Protein AF-A0A336NF78-F1 (afdb_monomer_lite)

Secondary structure (DSSP, 8-state):
------PPPP-SS----HHHHHHHHHHHHHHHHHHTT----GGG-TT-HHHHHHHHHHHHHHHHHHHHHHHHHHTSTTT--HHHHHHHHHHTT-PPPTT--HHHHHHHHHHT-

Foldseek 3Di:
DPDDDDDDQDQPDDQDDLVRQLVVVVVVVVVVCVVVVHDDDPVPPPPPPVSVVSSVVSVVVNVVSVVVSVVVNLCDLVRNADPSVQVVCVVLVHHDDVPDHSVRSSVVSVVSD

Organism: Bartonella grahamii (NCBI:txid33045)

InterPro domains:
  IPR060184 Baseplate J-like, N-terminal domain [PF26776] (48-98)

pLDDT: mean 88.96, std 12.1, range [39.12, 98.5]

Sequence (113 aa):
MTEFEPLSLPQIIEELSVEAILEQKITRLTELFAAHHIPYNVEKTAYDPVVIQLQAAAYEELLLRQRINEVARDNLLTFARGTSLDHLGDFHGGTRLLDEDDERLRRRIRLNR

Radius of gyration: 22.41 Å; chains: 1; bounding box: 44×23×65 Å

Structure (mmCIF, N/CA/C/O backbone):
data_AF-A0A336NF78-F1
#
_entry.id   AF-A0A336NF78-F1
#
loop_
_atom_site.group_PDB
_atom_site.id
_atom_site.type_symbol
_atom_site.label_atom_id
_atom_site.label_alt_id
_atom_site.label_comp_id
_atom_site.label_asym_id
_atom_site.label_entity_id
_atom_site.label_seq_id
_atom_site.pdbx_PDB_ins_code
_atom_site.Cartn_x
_atom_site.Cartn_y
_atom_site.Cartn_z
_atom_site.occupancy
_atom_site.B_iso_or_equiv
_atom_site.auth_seq_id
_atom_site.auth_comp_id
_atom_site.auth_asym_id
_atom_site.auth_atom_id
_atom_site.pdbx_PDB_model_num
ATOM 1 N N . MET A 1 1 ? 0.559 -0.847 37.805 1.00 39.12 1 MET A N 1
ATOM 2 C CA . MET A 1 1 ? 0.124 -0.378 36.474 1.00 39.12 1 MET A CA 1
ATOM 3 C C . MET A 1 1 ? 1.195 -0.808 35.499 1.00 39.12 1 MET A C 1
ATOM 5 O O . MET A 1 1 ? 2.233 -0.171 35.457 1.00 39.12 1 MET A O 1
ATOM 9 N N . THR A 1 2 ? 1.021 -1.952 34.844 1.00 44.56 2 THR A N 1
ATOM 10 C CA . THR A 1 2 ? 1.980 -2.437 33.848 1.00 44.56 2 THR A CA 1
ATOM 11 C C . THR A 1 2 ? 1.834 -1.557 32.615 1.00 44.56 2 THR A C 1
ATOM 13 O O . THR A 1 2 ? 0.819 -1.610 31.923 1.00 44.56 2 THR A O 1
ATOM 16 N N . GLU A 1 3 ? 2.796 -0.665 32.426 1.00 46.47 3 GLU A N 1
ATOM 17 C CA . GLU A 1 3 ? 2.920 0.172 31.242 1.00 46.47 3 GLU A CA 1
ATOM 18 C C . GLU A 1 3 ? 3.278 -0.766 30.081 1.00 46.47 3 GLU A C 1
ATOM 20 O O . GLU A 1 3 ? 4.328 -1.405 30.086 1.00 46.47 3 GLU A O 1
ATOM 25 N N . PHE A 1 4 ? 2.334 -0.981 29.164 1.00 55.44 4 PHE A N 1
ATOM 26 C CA . PHE A 1 4 ? 2.562 -1.821 27.993 1.00 55.44 4 PHE A CA 1
ATOM 27 C C . PHE A 1 4 ? 3.433 -1.037 27.019 1.00 55.44 4 PHE A C 1
ATOM 29 O O . PHE A 1 4 ? 3.001 -0.013 26.491 1.00 55.44 4 PHE A O 1
ATOM 36 N N . GLU A 1 5 ? 4.645 -1.529 26.786 1.00 56.91 5 GLU A N 1
ATOM 37 C CA . GLU A 1 5 ? 5.514 -1.035 25.726 1.00 56.91 5 GLU A CA 1
ATOM 38 C C . GLU A 1 5 ? 4.753 -1.140 24.389 1.00 56.91 5 GLU A C 1
ATOM 40 O O . GLU A 1 5 ? 4.169 -2.196 24.100 1.00 56.91 5 GLU A O 1
ATOM 45 N N . PRO A 1 6 ? 4.654 -0.058 23.595 1.00 57.09 6 PRO A N 1
ATOM 46 C CA . PRO A 1 6 ? 3.926 -0.109 22.341 1.00 57.09 6 PRO A CA 1
ATOM 47 C C . PRO A 1 6 ? 4.643 -1.082 21.405 1.00 57.09 6 PRO A C 1
ATOM 49 O O . PRO A 1 6 ? 5.753 -0.818 20.948 1.00 57.09 6 PRO A O 1
ATOM 52 N N . LEU A 1 7 ? 4.000 -2.220 21.129 1.00 67.62 7 LEU A N 1
ATOM 53 C CA . LEU A 1 7 ? 4.426 -3.122 20.063 1.00 67.62 7 LEU A CA 1
ATOM 54 C C . LEU A 1 7 ? 4.571 -2.312 18.770 1.00 67.62 7 LEU A C 1
ATOM 56 O O . LEU A 1 7 ? 3.754 -1.423 18.501 1.00 67.62 7 LEU A O 1
ATOM 60 N N . SER A 1 8 ? 5.595 -2.627 17.973 1.00 71.88 8 SER A N 1
ATOM 61 C CA . SER A 1 8 ? 5.736 -2.041 16.643 1.00 71.88 8 SER A CA 1
ATOM 62 C C . SER A 1 8 ? 4.440 -2.245 15.860 1.00 71.88 8 SER A C 1
ATOM 64 O O . SER A 1 8 ? 3.759 -3.268 15.996 1.00 71.88 8 SER A O 1
ATOM 66 N N . LEU A 1 9 ? 4.058 -1.231 15.080 1.00 75.56 9 LEU A N 1
ATOM 67 C CA . LEU A 1 9 ? 2.846 -1.315 14.275 1.00 75.56 9 LEU A CA 1
ATOM 68 C C . LEU A 1 9 ? 2.927 -2.560 13.382 1.00 75.56 9 LEU A C 1
ATOM 70 O O . LEU A 1 9 ? 3.989 -2.818 12.809 1.00 75.56 9 LEU A O 1
ATOM 74 N N . PRO A 1 10 ? 1.836 -3.333 13.252 1.00 77.94 10 PRO A N 1
ATOM 75 C CA . PRO A 1 10 ? 1.822 -4.457 12.335 1.00 77.94 10 PRO A CA 1
ATOM 76 C C . PRO A 1 10 ? 2.145 -3.961 10.927 1.00 77.94 10 PRO A C 1
ATOM 78 O O . PRO A 1 10 ? 1.533 -3.017 10.419 1.00 77.94 10 PRO A O 1
ATOM 81 N N . GLN A 1 11 ? 3.103 -4.632 10.309 1.00 86.00 11 GLN A N 1
ATOM 82 C CA . GLN A 1 11 ? 3.490 -4.427 8.929 1.00 86.00 11 GLN A CA 1
ATOM 83 C C . GLN A 1 11 ? 3.172 -5.721 8.185 1.00 86.00 11 GLN A C 1
ATOM 85 O O . GLN A 1 11 ? 3.854 -6.728 8.358 1.00 86.00 11 GLN A O 1
ATOM 90 N N . ILE A 1 12 ? 2.081 -5.715 7.420 1.00 91.12 12 ILE A N 1
ATOM 91 C CA . ILE A 1 12 ? 1.654 -6.880 6.631 1.00 91.12 12 ILE A CA 1
ATOM 92 C C . ILE A 1 12 ? 2.426 -6.941 5.320 1.00 91.12 12 ILE A C 1
ATOM 94 O O . ILE A 1 12 ? 2.769 -8.025 4.854 1.00 91.12 12 ILE A O 1
ATOM 98 N N . ILE A 1 13 ? 2.708 -5.776 4.741 1.00 94.12 13 ILE A N 1
ATOM 99 C CA . ILE A 1 13 ? 3.522 -5.638 3.542 1.00 94.12 13 ILE A CA 1
ATOM 100 C C . ILE A 1 13 ? 4.716 -4.733 3.827 1.00 94.12 13 ILE A C 1
ATOM 102 O O . ILE A 1 13 ? 4.613 -3.752 4.568 1.00 94.12 13 ILE A O 1
ATOM 106 N N . GLU A 1 14 ? 5.860 -5.073 3.239 1.00 93.81 14 GLU A N 1
ATOM 107 C CA . GLU A 1 14 ? 7.071 -4.263 3.341 1.00 93.81 14 GLU A CA 1
ATOM 108 C C . GLU A 1 14 ? 6.806 -2.802 2.909 1.00 93.81 14 GLU A C 1
ATOM 110 O O . GLU A 1 14 ? 6.066 -2.533 1.954 1.00 93.81 14 GLU A O 1
ATOM 115 N N . GLU A 1 15 ? 7.412 -1.857 3.627 1.00 93.44 15 GLU A N 1
ATOM 116 C CA . GLU A 1 15 ? 7.375 -0.433 3.307 1.00 93.44 15 GLU A CA 1
ATOM 117 C C . GLU A 1 15 ? 8.614 -0.126 2.474 1.00 93.44 15 GLU A C 1
ATOM 119 O O . GLU A 1 15 ? 9.743 -0.245 2.948 1.00 93.44 15 GLU A O 1
ATOM 124 N N . LEU A 1 16 ? 8.396 0.223 1.212 1.00 96.19 16 LEU A N 1
ATOM 125 C CA . LEU A 1 16 ? 9.451 0.572 0.270 1.00 96.19 16 LEU A CA 1
ATOM 126 C C . LEU A 1 16 ? 9.354 2.055 -0.068 1.00 96.19 16 LEU A C 1
ATOM 128 O O . LEU A 1 16 ? 8.265 2.629 -0.050 1.00 96.19 16 LEU A O 1
ATOM 132 N N . SER A 1 17 ? 10.485 2.665 -0.418 1.00 96.94 17 SER A N 1
ATOM 133 C CA . SER A 1 17 ? 10.469 3.988 -1.037 1.00 96.94 17 SER A CA 1
ATOM 134 C C . SER A 1 17 ? 9.985 3.890 -2.487 1.00 96.94 17 SER A C 1
ATOM 136 O O . SER A 1 17 ? 10.052 2.827 -3.113 1.00 96.94 17 SER A O 1
ATOM 138 N N . VAL A 1 18 ? 9.507 5.005 -3.042 1.00 96.31 18 VAL A N 1
ATOM 139 C CA . VAL A 1 18 ? 9.072 5.047 -4.446 1.00 96.31 18 VAL A CA 1
ATOM 140 C C . VAL A 1 18 ? 10.226 4.717 -5.400 1.00 96.31 18 VAL A C 1
ATOM 142 O O . VAL A 1 18 ? 10.014 4.058 -6.414 1.00 96.31 18 VAL A O 1
ATOM 145 N N . GLU A 1 19 ? 11.454 5.096 -5.046 1.00 95.69 19 GLU A N 1
ATOM 146 C CA . GLU A 1 19 ? 12.669 4.805 -5.809 1.00 95.69 19 GLU A CA 1
ATOM 147 C C . GLU A 1 19 ? 12.969 3.305 -5.829 1.00 95.69 19 GLU A C 1
ATOM 149 O O . GLU A 1 19 ? 13.232 2.756 -6.896 1.00 95.69 19 GLU A O 1
ATOM 154 N N . ALA A 1 20 ? 12.855 2.627 -4.680 1.00 97.38 20 ALA A N 1
ATOM 155 C CA . ALA A 1 20 ? 13.052 1.181 -4.595 1.00 97.38 20 ALA A CA 1
ATOM 156 C C . ALA A 1 20 ? 12.008 0.416 -5.428 1.00 97.38 20 ALA A C 1
ATOM 158 O O . ALA A 1 20 ? 12.343 -0.527 -6.144 1.00 97.38 20 ALA A O 1
ATOM 1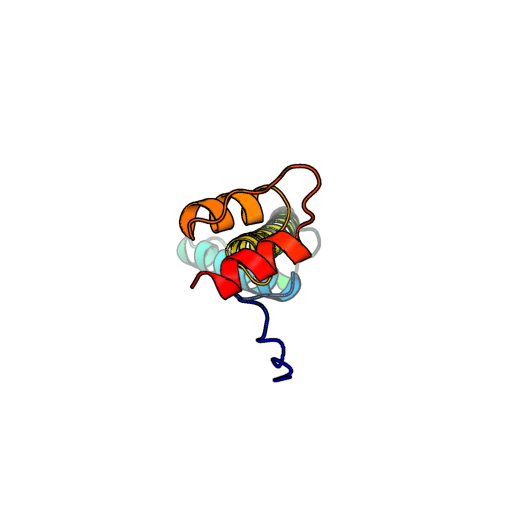59 N N . ILE A 1 21 ? 10.742 0.847 -5.388 1.00 98.06 21 ILE A N 1
ATOM 160 C CA . ILE A 1 21 ? 9.676 0.259 -6.213 1.00 98.06 21 ILE A CA 1
ATOM 161 C C . ILE A 1 21 ? 9.956 0.500 -7.706 1.00 98.06 21 ILE A C 1
ATOM 163 O O . ILE A 1 21 ? 9.804 -0.407 -8.527 1.00 98.06 21 ILE A O 1
ATOM 167 N N . LEU A 1 22 ? 10.373 1.713 -8.078 1.00 96.00 22 LEU A N 1
ATOM 168 C CA . LEU A 1 22 ? 10.696 2.055 -9.461 1.00 96.00 22 LEU A CA 1
ATOM 169 C C . LEU A 1 22 ? 11.855 1.204 -9.997 1.00 96.00 22 LEU A C 1
ATOM 171 O O . LEU A 1 22 ? 11.758 0.682 -11.106 1.00 96.00 22 LEU A O 1
ATOM 175 N N . GLU A 1 23 ? 12.915 1.019 -9.211 1.00 95.12 23 GLU A N 1
ATOM 176 C CA . GLU A 1 23 ? 14.061 0.176 -9.567 1.00 95.12 23 GLU A CA 1
ATOM 177 C C . GLU A 1 23 ? 13.639 -1.277 -9.829 1.00 95.12 23 GLU A C 1
ATOM 179 O O . GLU A 1 23 ? 14.015 -1.869 -10.848 1.00 95.12 23 GLU A O 1
ATOM 184 N N . GLN A 1 24 ? 12.778 -1.836 -8.972 1.00 96.81 24 GLN A N 1
ATOM 185 C CA . GLN A 1 24 ? 12.217 -3.175 -9.169 1.00 96.81 24 GLN A CA 1
ATOM 186 C C . GLN A 1 24 ? 11.409 -3.265 -10.473 1.00 96.81 24 GLN A C 1
ATOM 188 O O . GLN A 1 24 ? 11.566 -4.216 -11.244 1.00 96.81 24 GLN A O 1
ATOM 193 N N . LYS A 1 25 ? 10.571 -2.261 -10.766 1.00 96.12 25 LYS A N 1
ATOM 194 C CA . LYS A 1 25 ? 9.770 -2.221 -12.001 1.00 96.12 25 LYS A CA 1
ATOM 195 C C . LYS A 1 25 ? 10.638 -2.082 -13.253 1.00 96.12 25 LYS A C 1
ATOM 197 O O . LYS A 1 25 ? 10.373 -2.760 -14.242 1.00 96.12 25 LYS A O 1
ATOM 202 N N . ILE A 1 26 ? 11.674 -1.245 -13.214 1.00 94.25 26 ILE A N 1
ATOM 203 C CA . ILE A 1 26 ? 12.641 -1.071 -14.308 1.00 94.25 26 ILE A CA 1
ATOM 204 C C . ILE A 1 26 ? 13.409 -2.368 -14.571 1.00 94.25 26 ILE A C 1
ATOM 206 O O . ILE A 1 26 ? 13.561 -2.772 -15.727 1.00 94.25 26 ILE A O 1
ATOM 210 N N . THR A 1 27 ? 13.850 -3.044 -13.510 1.00 94.81 27 THR A N 1
ATOM 211 C CA . THR A 1 27 ? 14.510 -4.351 -13.614 1.00 94.81 27 THR A CA 1
ATOM 212 C C . THR A 1 27 ? 13.584 -5.341 -14.312 1.00 94.81 27 THR A C 1
ATOM 214 O O . THR A 1 27 ? 13.949 -5.932 -15.329 1.00 94.81 27 THR A O 1
ATOM 217 N N . ARG A 1 28 ? 12.328 -5.428 -13.854 1.00 96.00 28 ARG A N 1
ATOM 218 C CA . ARG A 1 28 ? 11.327 -6.319 -14.445 1.00 96.00 28 ARG A CA 1
ATOM 219 C C . ARG A 1 28 ? 11.022 -5.993 -15.908 1.00 96.00 28 ARG A C 1
ATOM 221 O O . ARG A 1 28 ? 10.881 -6.902 -16.725 1.00 96.00 28 ARG A O 1
ATOM 228 N N . LEU A 1 29 ? 10.911 -4.710 -16.249 1.00 94.44 29 LEU A N 1
ATOM 229 C CA . LEU A 1 29 ? 10.720 -4.247 -17.623 1.00 94.44 29 LEU A CA 1
ATOM 230 C C . LEU A 1 29 ? 11.885 -4.697 -18.512 1.00 94.44 29 LEU A C 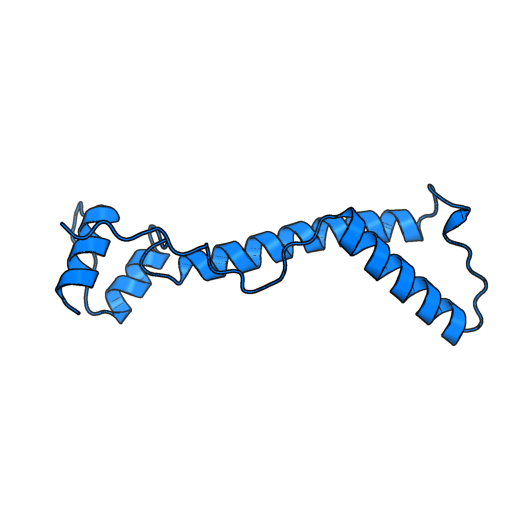1
ATOM 232 O O . LEU A 1 29 ? 11.661 -5.263 -19.578 1.00 94.44 29 LEU A O 1
ATOM 236 N N . THR A 1 30 ? 13.118 -4.489 -18.052 1.00 93.06 30 THR A N 1
ATOM 237 C CA . THR A 1 30 ? 14.336 -4.840 -18.793 1.00 93.06 30 THR A CA 1
ATOM 238 C C . THR A 1 30 ? 14.409 -6.343 -19.067 1.00 93.06 30 THR A C 1
ATOM 240 O O . THR A 1 30 ? 14.692 -6.748 -20.195 1.00 93.06 30 THR A O 1
ATOM 243 N N . GLU A 1 31 ? 14.070 -7.179 -18.081 1.00 94.94 31 GLU A N 1
ATOM 244 C CA . GLU A 1 31 ? 13.964 -8.634 -18.255 1.00 94.94 31 GLU A CA 1
ATOM 245 C C . GLU A 1 31 ? 12.919 -9.027 -19.308 1.00 94.94 31 GLU A C 1
ATOM 247 O O . GLU A 1 31 ? 13.185 -9.873 -20.163 1.00 94.94 31 GLU A O 1
ATOM 252 N N . LEU A 1 32 ? 11.729 -8.417 -19.263 1.00 96.38 32 LEU A N 1
ATOM 253 C CA . LEU A 1 3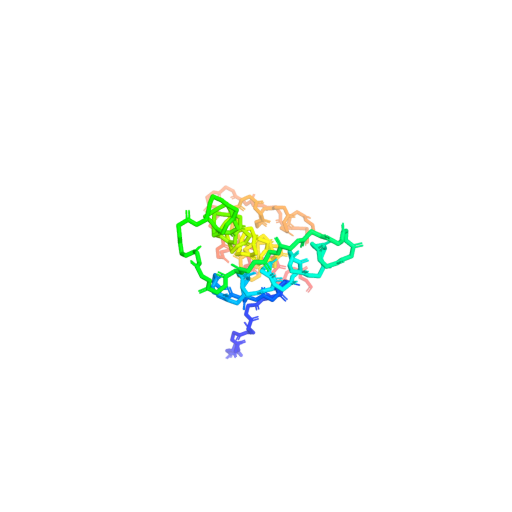2 ? 10.650 -8.699 -20.213 1.00 96.38 32 LEU A CA 1
ATOM 254 C C . LEU A 1 32 ? 11.044 -8.305 -21.639 1.00 96.38 32 LEU A C 1
ATOM 256 O O . LEU A 1 32 ? 10.832 -9.071 -22.577 1.00 96.38 32 LEU A O 1
ATOM 260 N N . PHE A 1 33 ? 11.657 -7.137 -21.811 1.00 94.62 33 PHE A N 1
ATOM 261 C CA . PHE A 1 33 ? 12.126 -6.677 -23.114 1.00 94.62 33 PHE A CA 1
ATOM 262 C C . PHE A 1 33 ? 13.213 -7.593 -23.678 1.00 94.62 33 PHE A C 1
ATOM 264 O O . PHE A 1 33 ? 13.129 -7.993 -24.842 1.00 94.62 33 PHE A O 1
ATOM 271 N N . ALA A 1 34 ? 14.175 -8.001 -22.844 1.00 94.50 34 ALA A N 1
ATOM 272 C CA . ALA A 1 34 ? 15.200 -8.966 -23.226 1.00 94.50 34 ALA A CA 1
ATOM 273 C C . ALA A 1 34 ? 14.587 -10.310 -23.655 1.00 94.50 34 ALA A C 1
ATOM 275 O O . ALA A 1 34 ? 14.949 -10.839 -24.706 1.00 94.50 34 ALA A O 1
ATOM 276 N N . ALA A 1 35 ? 13.604 -10.827 -22.908 1.00 97.56 35 ALA A N 1
ATOM 277 C CA . ALA A 1 35 ? 12.905 -12.071 -23.240 1.00 97.56 35 ALA A CA 1
ATOM 278 C C . ALA A 1 35 ? 12.171 -12.011 -24.594 1.00 97.56 35 ALA A C 1
ATOM 280 O O . ALA A 1 35 ? 12.043 -13.024 -25.284 1.00 97.56 35 ALA A O 1
ATOM 281 N N . HIS A 1 36 ? 11.728 -10.822 -25.005 1.00 97.12 36 HIS A N 1
ATOM 282 C CA . HIS A 1 36 ? 11.077 -10.584 -26.293 1.00 97.12 36 HIS A CA 1
ATOM 283 C C . HIS A 1 36 ? 12.026 -10.088 -27.394 1.00 97.12 36 HIS A C 1
ATOM 285 O O . HIS A 1 36 ? 11.562 -9.765 -28.485 1.00 97.12 36 HIS A O 1
ATOM 291 N N . HIS A 1 37 ? 13.341 -10.068 -27.149 1.00 95.94 37 HIS A N 1
ATOM 292 C CA . HIS A 1 37 ? 14.355 -9.562 -28.084 1.00 95.94 37 HIS A CA 1
ATOM 293 C C . HIS A 1 37 ? 14.099 -8.106 -28.524 1.00 95.94 37 HIS A C 1
ATOM 295 O O . HIS A 1 37 ? 14.456 -7.709 -29.635 1.00 95.94 37 HIS A O 1
ATOM 301 N N . ILE A 1 38 ? 13.474 -7.303 -27.657 1.00 93.00 38 ILE A N 1
ATOM 302 C CA . ILE A 1 38 ? 13.201 -5.887 -27.907 1.00 93.00 38 ILE A CA 1
ATOM 303 C C . ILE A 1 38 ? 14.371 -5.076 -27.337 1.00 93.00 38 ILE A C 1
ATOM 305 O O . ILE A 1 38 ? 14.588 -5.101 -26.123 1.00 93.00 38 ILE A O 1
ATOM 309 N N . PRO A 1 39 ? 15.138 -4.345 -28.166 1.00 88.69 39 PRO A N 1
ATOM 310 C CA . PRO A 1 39 ? 16.221 -3.512 -27.665 1.00 88.69 39 PRO A CA 1
ATOM 311 C C . PRO A 1 39 ? 15.643 -2.327 -26.885 1.00 88.69 39 PRO A C 1
ATOM 313 O O . PRO A 1 39 ? 14.905 -1.511 -27.435 1.00 88.69 39 PRO A O 1
ATOM 316 N N . TYR A 1 40 ? 15.997 -2.218 -25.606 1.00 87.44 40 TYR A N 1
ATOM 317 C CA . TYR A 1 40 ? 15.560 -1.131 -24.735 1.00 87.44 40 TYR A CA 1
ATOM 318 C C . TYR A 1 40 ? 16.677 -0.718 -23.785 1.00 87.44 40 TYR A C 1
ATOM 320 O O . TYR A 1 40 ? 17.380 -1.565 -23.239 1.00 87.44 40 TYR A O 1
ATOM 328 N N . ASN A 1 41 ? 16.870 0.592 -23.625 1.00 83.12 41 ASN A N 1
ATOM 329 C CA . ASN A 1 41 ? 17.916 1.160 -22.783 1.00 83.12 41 ASN A CA 1
ATOM 330 C C . ASN A 1 41 ? 17.310 2.229 -21.874 1.00 83.12 41 ASN A C 1
ATOM 332 O O . ASN A 1 41 ? 17.105 3.365 -22.296 1.00 83.12 41 ASN A O 1
ATOM 336 N N . VAL A 1 42 ? 17.061 1.849 -20.623 1.00 76.44 42 VAL A N 1
ATOM 337 C CA . VAL A 1 42 ? 16.420 2.718 -19.632 1.00 76.44 42 VAL A CA 1
ATOM 338 C C . VAL A 1 42 ? 17.334 3.863 -19.169 1.00 76.44 42 VAL A C 1
ATOM 340 O O . VAL A 1 42 ? 16.858 4.954 -18.868 1.00 76.44 42 VAL A O 1
ATOM 343 N N . GLU A 1 43 ? 18.657 3.655 -19.162 1.00 71.00 43 GLU A N 1
ATOM 344 C CA . GLU A 1 43 ? 19.644 4.612 -18.633 1.00 71.00 43 GLU A CA 1
ATOM 345 C C . GLU A 1 43 ? 19.738 5.895 -19.471 1.00 71.00 43 GLU A C 1
ATOM 347 O O . GLU A 1 43 ? 20.261 6.912 -19.017 1.00 71.00 43 GLU A O 1
ATOM 352 N N . LYS A 1 44 ? 19.229 5.874 -20.707 1.00 63.00 44 LYS A N 1
ATOM 353 C CA . LYS A 1 44 ? 19.328 6.995 -21.648 1.00 63.00 44 LYS A CA 1
ATOM 354 C C . LYS A 1 44 ? 18.077 7.862 -21.726 1.00 63.00 44 LYS A C 1
ATOM 356 O O . LYS A 1 44 ? 18.021 8.737 -22.594 1.00 63.00 44 LYS A O 1
ATOM 361 N N . THR A 1 45 ? 17.046 7.632 -20.909 1.00 66.00 45 THR A N 1
ATOM 362 C CA . THR A 1 45 ? 15.729 8.205 -21.227 1.00 66.00 45 THR A CA 1
ATOM 363 C C . THR A 1 45 ? 14.899 8.570 -19.990 1.00 66.00 45 THR A C 1
ATOM 365 O O . THR A 1 45 ? 13.842 8.011 -19.732 1.00 66.00 45 THR A O 1
ATOM 368 N N . ALA A 1 46 ? 15.322 9.612 -19.263 1.00 67.50 46 ALA A N 1
ATOM 369 C CA . ALA A 1 46 ? 14.523 10.221 -18.185 1.00 67.50 46 ALA A CA 1
ATOM 370 C C . ALA A 1 46 ? 13.134 10.730 -18.643 1.00 67.50 46 ALA A C 1
ATOM 372 O O . ALA A 1 46 ? 12.243 10.916 -17.822 1.00 67.50 46 ALA A O 1
ATOM 373 N N . TYR A 1 47 ? 12.950 10.937 -19.952 1.00 78.31 47 TYR A N 1
ATOM 374 C CA . TYR A 1 47 ? 11.694 11.364 -20.579 1.00 78.31 47 TYR A CA 1
ATOM 375 C C . TYR A 1 47 ? 10.992 10.241 -21.351 1.00 78.31 47 TYR A C 1
ATOM 377 O O . TYR A 1 47 ? 10.152 10.515 -22.207 1.00 78.31 47 TYR A O 1
ATOM 385 N N . ASP A 1 48 ? 11.363 8.983 -21.113 1.00 89.50 48 ASP A N 1
ATOM 386 C CA . ASP A 1 48 ? 10.718 7.857 -21.777 1.00 89.50 48 ASP A CA 1
ATOM 387 C C . ASP A 1 48 ? 9.270 7.772 -21.289 1.00 89.50 48 ASP A C 1
ATOM 389 O O . ASP A 1 48 ? 9.053 7.681 -20.075 1.00 89.50 48 ASP A O 1
ATOM 393 N N . PRO A 1 49 ? 8.273 7.762 -22.187 1.00 91.00 49 PRO A N 1
ATOM 394 C CA . PRO A 1 49 ? 6.886 7.560 -21.793 1.00 91.00 49 PRO A CA 1
ATOM 395 C C . PRO A 1 49 ? 6.678 6.302 -20.937 1.00 91.00 49 PRO A C 1
ATOM 397 O O . PRO A 1 49 ? 5.843 6.313 -20.033 1.00 91.00 49 PRO A O 1
ATOM 400 N N . VAL A 1 50 ? 7.450 5.237 -21.177 1.00 91.69 50 VAL A N 1
ATOM 401 C CA . VAL A 1 50 ? 7.405 3.999 -20.391 1.00 91.69 50 VAL A CA 1
ATOM 402 C C . VAL A 1 50 ? 7.948 4.230 -18.981 1.00 91.69 50 VAL A C 1
ATOM 404 O O . VAL A 1 50 ? 7.310 3.819 -18.015 1.00 91.69 50 VAL A O 1
ATOM 407 N N . VAL A 1 51 ? 9.077 4.932 -18.831 1.00 91.88 51 VAL A N 1
ATOM 408 C CA . VAL A 1 51 ? 9.655 5.245 -17.509 1.00 91.88 51 VAL A CA 1
ATOM 409 C C . VAL A 1 51 ? 8.726 6.155 -16.709 1.00 91.88 51 VAL A C 1
ATOM 411 O O . VAL A 1 51 ? 8.505 5.905 -15.526 1.00 91.88 51 VAL A O 1
ATOM 414 N N . ILE A 1 52 ? 8.122 7.159 -17.348 1.00 92.81 52 ILE A N 1
ATOM 415 C CA . ILE A 1 52 ? 7.147 8.054 -16.705 1.00 92.81 52 ILE A CA 1
ATOM 416 C C . ILE A 1 52 ? 5.924 7.263 -16.215 1.00 92.81 52 ILE A C 1
ATOM 418 O O . ILE A 1 52 ? 5.457 7.469 -15.095 1.00 92.81 52 ILE A O 1
ATOM 422 N N . GLN A 1 53 ? 5.425 6.312 -17.011 1.00 95.50 53 GLN A N 1
ATOM 423 C CA . GLN A 1 53 ? 4.346 5.418 -16.577 1.00 95.50 53 GLN A CA 1
ATOM 424 C C . GLN A 1 53 ? 4.763 4.538 -15.390 1.00 95.50 53 GLN A C 1
ATOM 426 O O . GLN A 1 53 ? 3.990 4.373 -14.448 1.00 95.50 53 GLN A O 1
ATOM 431 N N . LEU A 1 54 ? 5.994 4.017 -15.377 1.00 95.44 54 LEU A N 1
ATOM 432 C CA . LEU A 1 54 ? 6.498 3.253 -14.233 1.00 95.44 54 LEU A CA 1
ATOM 433 C C . LEU A 1 54 ? 6.644 4.106 -12.967 1.00 95.44 54 LEU A C 1
ATOM 435 O O . LEU A 1 54 ? 6.404 3.588 -11.880 1.00 95.44 54 LEU A O 1
ATOM 439 N N . GLN A 1 55 ? 6.984 5.392 -13.086 1.00 94.88 55 GLN A N 1
ATOM 440 C CA . GLN A 1 55 ? 7.007 6.327 -11.954 1.00 94.88 55 GLN A CA 1
ATOM 441 C C . GLN A 1 55 ? 5.606 6.531 -11.366 1.00 94.88 55 GLN A C 1
ATOM 443 O O . GLN A 1 55 ? 5.438 6.436 -10.150 1.00 94.88 55 GLN A O 1
ATOM 448 N N . ALA A 1 56 ? 4.596 6.749 -12.217 1.00 97.12 56 ALA A N 1
ATOM 449 C CA . ALA A 1 56 ? 3.205 6.855 -11.776 1.00 97.12 56 ALA A CA 1
ATOM 450 C C . ALA A 1 56 ? 2.744 5.564 -11.074 1.00 97.12 56 ALA A C 1
ATOM 452 O O . ALA A 1 56 ? 2.268 5.611 -9.941 1.00 97.12 56 ALA A O 1
ATOM 453 N N . ALA A 1 57 ? 2.996 4.404 -11.687 1.00 97.88 57 ALA A N 1
ATOM 454 C CA . ALA A 1 57 ? 2.658 3.106 -11.108 1.00 97.88 57 ALA A CA 1
ATOM 455 C C . ALA A 1 57 ? 3.416 2.812 -9.797 1.00 97.88 57 ALA A C 1
ATOM 457 O O . ALA A 1 57 ? 2.883 2.152 -8.907 1.00 97.88 57 ALA A O 1
ATOM 458 N N . ALA A 1 58 ? 4.665 3.270 -9.657 1.00 98.00 58 ALA A N 1
ATOM 459 C CA . ALA A 1 58 ? 5.435 3.129 -8.420 1.00 98.00 58 ALA A CA 1
ATOM 460 C C . ALA A 1 58 ? 4.845 3.977 -7.285 1.00 98.00 58 ALA A C 1
ATOM 462 O O . ALA A 1 58 ? 4.773 3.519 -6.145 1.00 98.00 58 ALA A O 1
ATOM 463 N N . TYR A 1 59 ? 4.380 5.189 -7.598 1.00 97.94 59 TYR A N 1
ATOM 464 C CA . TYR A 1 59 ? 3.704 6.046 -6.629 1.00 97.94 59 TYR A CA 1
ATOM 465 C C . TYR A 1 59 ? 2.355 5.462 -6.185 1.00 97.94 59 TYR A C 1
ATOM 467 O O . TYR A 1 59 ? 2.061 5.424 -4.992 1.00 97.94 59 TYR A O 1
ATOM 475 N N . GLU A 1 60 ? 1.557 4.941 -7.118 1.00 98.50 60 GLU A N 1
ATOM 476 C CA . GLU A 1 60 ? 0.307 4.244 -6.790 1.00 98.50 60 GLU A CA 1
ATOM 477 C C . GLU A 1 60 ? 0.554 3.031 -5.883 1.00 98.50 60 GLU A C 1
ATOM 479 O O . GLU A 1 60 ? -0.155 2.831 -4.896 1.00 98.50 60 GLU A O 1
ATOM 484 N N . GLU A 1 61 ? 1.598 2.247 -6.164 1.00 98.25 61 GLU A N 1
ATOM 485 C CA . GLU A 1 61 ? 1.970 1.100 -5.337 1.00 98.25 61 GLU A CA 1
ATOM 486 C C . GL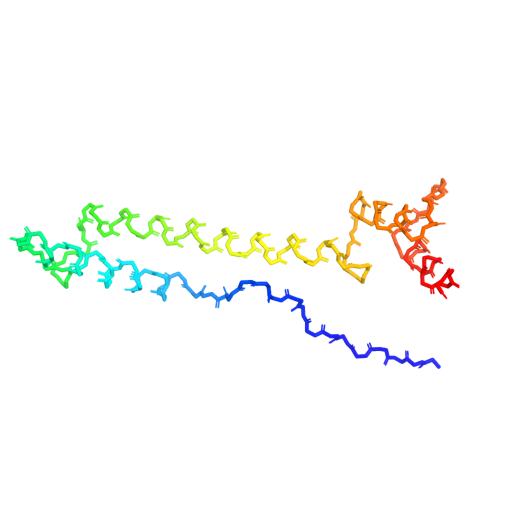U A 1 61 ? 2.403 1.507 -3.922 1.00 98.25 61 GLU A C 1
ATOM 488 O O . GLU A 1 61 ? 2.000 0.853 -2.958 1.00 98.25 61 GLU A O 1
ATOM 493 N N . LEU A 1 62 ? 3.167 2.595 -3.770 1.00 97.88 62 LEU A N 1
ATOM 494 C CA . LEU A 1 62 ? 3.519 3.146 -2.457 1.00 97.88 62 LEU A CA 1
ATOM 495 C C . LEU A 1 62 ? 2.257 3.428 -1.626 1.00 97.88 62 LEU A C 1
ATOM 497 O O . LEU A 1 62 ? 2.163 2.994 -0.475 1.00 97.88 62 LEU A O 1
ATOM 501 N N . LEU A 1 63 ? 1.276 4.115 -2.218 1.00 97.69 63 LEU A N 1
ATOM 502 C CA . LEU A 1 63 ? 0.018 4.445 -1.545 1.00 97.69 63 LEU A CA 1
ATOM 503 C C . LEU A 1 63 ? -0.788 3.189 -1.195 1.00 97.69 63 LEU A C 1
ATOM 505 O O . LEU A 1 63 ? -1.347 3.094 -0.102 1.00 97.69 63 LEU A O 1
ATOM 509 N N . LEU A 1 64 ? -0.822 2.196 -2.088 1.00 97.69 64 LEU A N 1
ATOM 510 C CA . LEU A 1 64 ? -1.491 0.921 -1.824 1.00 97.69 64 LEU A CA 1
ATOM 511 C C . LEU A 1 64 ? -0.826 0.153 -0.675 1.00 97.69 64 LEU A C 1
ATOM 513 O O . LEU A 1 64 ? -1.533 -0.347 0.200 1.00 97.69 64 LEU A O 1
ATOM 517 N N . ARG A 1 65 ? 0.511 0.096 -0.622 1.00 96.75 65 ARG A N 1
ATOM 518 C CA . ARG A 1 65 ? 1.260 -0.540 0.479 1.00 96.75 65 ARG A CA 1
ATOM 519 C C . ARG A 1 65 ? 0.967 0.135 1.818 1.00 96.75 65 ARG A C 1
ATOM 521 O O . ARG A 1 65 ? 0.660 -0.552 2.793 1.00 96.75 65 ARG A O 1
ATOM 528 N N . GLN A 1 66 ? 0.975 1.470 1.849 1.00 94.62 66 GLN A N 1
ATOM 529 C CA . GLN A 1 66 ? 0.589 2.243 3.035 1.00 94.62 66 GLN A CA 1
ATOM 530 C C . GLN A 1 66 ? -0.840 1.909 3.471 1.00 94.62 66 GLN A C 1
ATOM 532 O O . GLN A 1 66 ? -1.069 1.572 4.634 1.00 94.62 66 GLN A O 1
ATOM 537 N N . ARG A 1 67 ? -1.790 1.908 2.529 1.00 95.00 67 ARG A N 1
ATOM 538 C CA . ARG A 1 67 ? -3.198 1.622 2.815 1.00 95.00 67 ARG A CA 1
ATOM 539 C C . ARG A 1 67 ? -3.421 0.206 3.347 1.00 95.00 67 ARG A C 1
ATOM 541 O O . ARG A 1 67 ? -4.225 0.017 4.256 1.00 95.00 67 ARG A O 1
ATOM 548 N N . ILE A 1 68 ? -2.711 -0.786 2.812 1.00 94.75 68 ILE A N 1
ATOM 549 C CA . ILE A 1 68 ? -2.766 -2.173 3.295 1.00 94.75 68 ILE A CA 1
ATOM 550 C C . ILE A 1 68 ? -2.300 -2.248 4.754 1.00 94.75 68 ILE A C 1
ATOM 552 O O . ILE A 1 68 ? -2.985 -2.844 5.588 1.00 94.75 68 ILE A O 1
ATOM 556 N N . ASN A 1 69 ? -1.173 -1.609 5.083 1.00 93.00 69 ASN A N 1
ATOM 557 C CA . ASN A 1 69 ? -0.665 -1.583 6.455 1.00 93.00 69 ASN A CA 1
ATOM 558 C C . ASN A 1 69 ? -1.603 -0.820 7.407 1.00 93.00 69 ASN A C 1
ATOM 560 O O . ASN A 1 69 ? -1.790 -1.248 8.542 1.00 93.00 69 ASN A O 1
ATOM 564 N N . GLU A 1 70 ? -2.244 0.265 6.966 1.00 90.81 70 GLU A N 1
ATOM 565 C CA . GLU A 1 70 ? -3.277 0.962 7.749 1.00 90.81 70 GLU A CA 1
ATOM 566 C C . GLU A 1 70 ? -4.475 0.061 8.070 1.00 90.81 70 GLU A C 1
ATOM 568 O O . GLU A 1 70 ? -4.845 -0.073 9.235 1.00 90.81 70 GLU A O 1
ATOM 573 N N . VAL A 1 71 ? -5.037 -0.616 7.064 1.00 90.81 71 VAL A N 1
ATOM 574 C CA . VAL A 1 71 ? -6.176 -1.532 7.254 1.00 90.81 71 VAL A CA 1
ATOM 575 C C . VAL A 1 71 ? -5.806 -2.690 8.185 1.00 90.81 71 VAL A C 1
ATOM 577 O O . VAL A 1 71 ? -6.624 -3.140 8.987 1.00 90.81 71 VAL A O 1
ATOM 580 N N . ALA A 1 72 ? -4.562 -3.166 8.134 1.00 89.94 72 ALA A N 1
ATOM 581 C CA . ALA A 1 72 ? -4.086 -4.173 9.072 1.00 89.94 72 ALA A CA 1
ATOM 582 C C . ALA A 1 72 ? -4.081 -3.671 10.524 1.00 89.94 72 ALA A C 1
ATOM 584 O O . ALA A 1 72 ? -4.493 -4.401 11.427 1.00 89.94 72 ALA A O 1
ATOM 585 N N . ARG A 1 73 ? -3.661 -2.419 10.758 1.00 88.44 73 ARG A N 1
ATOM 586 C CA . ARG A 1 73 ? -3.707 -1.793 12.090 1.00 88.44 73 ARG A CA 1
ATOM 587 C C . ARG A 1 73 ? -5.143 -1.644 12.581 1.00 88.44 73 ARG A C 1
ATOM 589 O O . ARG A 1 73 ? -5.402 -1.943 13.743 1.00 88.44 73 ARG A O 1
ATOM 596 N N . ASP A 1 74 ? -6.070 -1.254 11.708 1.00 88.69 74 ASP A N 1
ATOM 597 C CA . ASP A 1 74 ? -7.486 -1.072 12.056 1.00 88.69 74 ASP A CA 1
ATOM 598 C C . ASP A 1 74 ? -8.178 -2.368 12.510 1.00 88.69 74 ASP A C 1
ATOM 600 O O . ASP A 1 74 ? -9.204 -2.307 13.183 1.00 88.69 74 ASP A O 1
ATOM 604 N N . ASN A 1 75 ? -7.602 -3.537 12.211 1.00 88.69 75 ASN A N 1
ATOM 605 C CA . ASN A 1 75 ? -8.075 -4.833 12.705 1.00 88.69 75 ASN A CA 1
ATOM 606 C C . ASN A 1 75 ? -7.499 -5.228 14.075 1.00 88.69 75 ASN A C 1
ATOM 608 O O . ASN A 1 75 ? -7.870 -6.259 14.634 1.00 88.69 75 ASN A O 1
ATOM 612 N N . LEU A 1 76 ? -6.592 -4.433 14.644 1.00 88.81 76 LEU A N 1
ATOM 613 C CA . LEU A 1 76 ? -6.071 -4.667 15.983 1.00 88.81 76 LEU A CA 1
ATOM 614 C C . LEU A 1 76 ? -6.808 -3.793 16.990 1.00 88.81 76 LEU A C 1
ATOM 616 O O . LEU A 1 76 ? -6.784 -2.568 16.894 1.00 88.81 76 LEU A O 1
ATOM 620 N N . LEU A 1 77 ? -7.354 -4.420 18.037 1.00 90.19 77 LEU A N 1
ATOM 621 C CA . LEU A 1 77 ? -8.096 -3.741 19.110 1.00 90.19 77 LEU A CA 1
ATOM 622 C C . LEU A 1 77 ? -7.351 -2.522 19.679 1.00 90.19 77 LEU A C 1
ATOM 624 O O . LEU A 1 77 ? -7.969 -1.536 20.066 1.00 90.19 77 LEU A O 1
ATOM 628 N N . THR A 1 78 ? -6.019 -2.577 19.735 1.00 88.94 78 THR A N 1
ATOM 629 C CA . THR A 1 78 ? -5.175 -1.477 20.216 1.00 88.94 78 THR A CA 1
ATOM 630 C C . THR A 1 78 ? -5.246 -0.223 19.341 1.00 88.94 78 THR A C 1
ATOM 632 O O . THR A 1 78 ? -5.199 0.871 19.896 1.00 88.94 78 THR A O 1
ATOM 635 N N . PHE A 1 79 ? -5.388 -0.359 18.021 1.00 88.12 79 PHE A N 1
ATOM 636 C CA . PHE A 1 79 ? -5.308 0.761 17.074 1.00 88.12 79 PHE A CA 1
ATOM 637 C C . PHE A 1 79 ? -6.647 1.110 16.414 1.00 88.12 79 PHE A C 1
ATOM 639 O O . PHE A 1 79 ? -6.831 2.266 16.041 1.00 88.12 79 PHE A O 1
ATOM 646 N N . ALA A 1 80 ? -7.578 0.158 16.322 1.00 91.88 80 ALA A N 1
ATOM 647 C CA . ALA A 1 80 ? -8.891 0.329 15.704 1.00 91.88 80 ALA A CA 1
ATOM 648 C C . ALA A 1 80 ? -9.670 1.519 16.277 1.00 91.88 80 ALA A C 1
ATOM 650 O O . ALA A 1 80 ? -9.644 1.740 17.488 1.00 91.88 80 ALA A O 1
ATOM 651 N N . ARG A 1 81 ? -10.400 2.252 15.432 1.00 92.19 81 ARG A N 1
ATOM 652 C CA . ARG A 1 81 ? -11.222 3.414 15.819 1.00 92.19 81 ARG A CA 1
ATOM 653 C C . ARG A 1 81 ? -12.608 3.349 15.189 1.00 92.19 81 ARG A C 1
ATOM 655 O O . ARG A 1 81 ? -12.787 2.663 14.183 1.00 92.19 81 ARG A O 1
ATOM 662 N N . GLY A 1 82 ? -13.565 4.078 15.765 1.00 93.38 82 GLY A N 1
ATOM 663 C CA . GLY A 1 82 ? -14.924 4.204 15.234 1.00 93.38 82 GLY A CA 1
ATOM 664 C C . GLY A 1 82 ? -15.555 2.848 14.905 1.00 93.38 82 GLY A C 1
ATOM 665 O O . GLY A 1 82 ? -15.554 1.942 15.735 1.00 93.38 82 GLY A O 1
ATOM 666 N N . THR A 1 83 ? -16.028 2.688 13.668 1.00 93.88 83 THR A N 1
ATOM 667 C CA . THR A 1 83 ? -16.733 1.478 13.215 1.00 93.88 83 THR A CA 1
ATOM 668 C C . THR A 1 83 ? -15.866 0.218 13.232 1.00 93.88 83 THR A C 1
ATOM 670 O O . THR A 1 83 ? -16.367 -0.857 13.553 1.00 93.88 83 THR A O 1
ATOM 673 N N . SER A 1 84 ? -14.563 0.315 12.949 1.00 94.88 84 SER A N 1
ATOM 674 C CA . SER A 1 84 ? -13.655 -0.838 13.050 1.00 94.88 84 SER A CA 1
ATOM 675 C C . SER A 1 84 ? -13.545 -1.326 14.496 1.00 94.88 84 SER A C 1
ATOM 677 O O . SER A 1 84 ? -13.565 -2.529 14.755 1.00 94.88 84 SER A O 1
ATOM 679 N N . LEU A 1 85 ? -13.491 -0.395 15.458 1.00 95.19 85 LEU A N 1
ATOM 680 C CA . LEU A 1 85 ? -13.513 -0.739 16.879 1.00 95.19 85 LEU A CA 1
ATOM 681 C C . LEU A 1 85 ? -14.863 -1.332 17.298 1.00 95.19 85 LEU A C 1
ATOM 683 O O . LEU A 1 85 ? -14.878 -2.247 18.115 1.00 95.19 85 LEU A O 1
ATOM 687 N N . ASP A 1 86 ? -15.969 -0.858 16.726 1.00 94.81 86 ASP A N 1
ATOM 688 C CA . ASP A 1 86 ? -17.307 -1.394 17.002 1.00 94.81 86 ASP A CA 1
ATOM 689 C C . ASP A 1 86 ? -17.432 -2.850 16.559 1.00 94.81 86 ASP A C 1
ATOM 691 O O . ASP A 1 86 ? -17.904 -3.686 17.327 1.00 94.81 86 ASP A O 1
ATOM 695 N N . HIS A 1 87 ? -16.947 -3.176 15.358 1.00 94.50 87 HIS A N 1
ATOM 696 C CA . HIS A 1 87 ? -16.926 -4.551 14.857 1.00 94.50 87 HIS A CA 1
ATOM 697 C C . HIS A 1 87 ? -16.022 -5.463 15.692 1.00 94.50 87 HIS A C 1
ATOM 699 O O . HIS A 1 87 ? -16.401 -6.594 15.996 1.00 94.50 87 HIS A O 1
ATOM 705 N N . LEU A 1 88 ? -14.847 -4.981 16.109 1.00 93.81 88 LEU A N 1
ATOM 706 C CA . LEU A 1 88 ? -13.984 -5.732 17.026 1.00 93.81 88 LEU A CA 1
ATOM 707 C C . LEU A 1 88 ? -14.626 -5.901 18.404 1.00 93.81 88 LEU A C 1
ATOM 709 O O . LEU A 1 88 ? -14.468 -6.944 19.035 1.00 93.81 88 LEU A O 1
ATOM 713 N N . GLY A 1 89 ? -15.350 -4.886 18.872 1.00 93.81 89 GLY A N 1
ATOM 714 C CA . GLY A 1 89 ? -16.132 -4.947 20.095 1.00 93.81 89 GLY A CA 1
ATOM 715 C C . GLY A 1 89 ? -17.190 -6.031 20.023 1.00 93.81 89 GLY A C 1
ATOM 716 O O . GLY A 1 89 ? -17.198 -6.906 20.882 1.00 93.81 89 GLY A O 1
ATOM 717 N N . ASP A 1 90 ? -18.010 -6.034 18.975 1.00 93.50 90 ASP A N 1
ATOM 718 C CA . ASP A 1 90 ? -19.020 -7.066 18.730 1.00 93.50 90 ASP A CA 1
ATOM 719 C C . ASP A 1 90 ? -18.404 -8.475 18.696 1.00 93.50 90 ASP A C 1
ATOM 721 O O . ASP A 1 90 ? -18.845 -9.365 19.425 1.00 93.50 90 ASP A O 1
ATOM 725 N N . PHE A 1 91 ? -17.291 -8.648 17.971 1.00 91.56 91 PHE A N 1
ATOM 726 C CA . PHE A 1 91 ? -16.548 -9.911 17.914 1.00 91.56 91 PHE A CA 1
ATOM 727 C C . PHE A 1 91 ? -16.059 -10.396 19.293 1.00 91.56 91 PHE A C 1
ATOM 729 O O . PHE A 1 91 ? -16.020 -11.597 19.559 1.00 91.56 91 PHE A O 1
ATOM 736 N N . HIS A 1 92 ? -15.701 -9.471 20.186 1.00 90.31 92 HIS A N 1
ATOM 737 C CA . HIS A 1 92 ? -15.273 -9.758 21.556 1.00 90.31 92 HIS A CA 1
ATOM 738 C C . HIS A 1 92 ? -16.406 -9.669 22.601 1.00 90.31 92 HIS A C 1
ATOM 740 O O . HIS A 1 92 ? -16.130 -9.722 23.800 1.00 90.31 92 HIS A O 1
ATOM 746 N N . GLY A 1 93 ? -17.672 -9.538 22.188 1.00 87.94 93 GLY A N 1
ATOM 747 C CA . GLY A 1 93 ? -18.832 -9.495 23.091 1.00 87.94 93 GLY A CA 1
ATOM 748 C C . GLY A 1 93 ? -19.053 -8.157 23.816 1.00 87.94 93 GLY A C 1
ATOM 749 O O . GLY A 1 93 ? -19.714 -8.112 24.854 1.00 87.94 93 GLY A O 1
ATOM 750 N N . GLY A 1 94 ? -18.494 -7.059 23.306 1.00 87.81 94 GLY A N 1
ATOM 751 C CA . GLY A 1 94 ? -18.63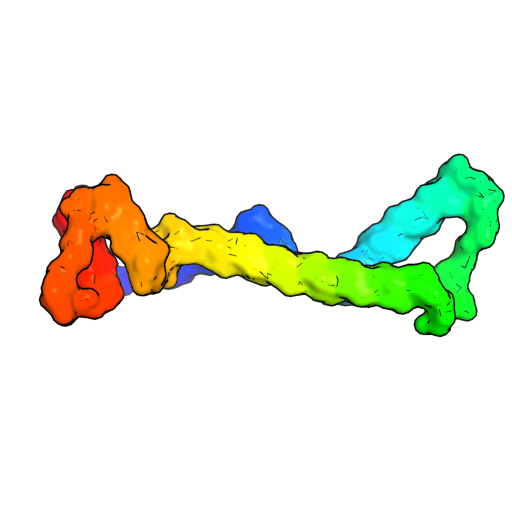9 -5.701 23.830 1.00 87.81 94 GLY A CA 1
ATOM 752 C C . GLY A 1 94 ? -19.226 -4.728 22.806 1.00 87.81 94 GLY A C 1
ATOM 753 O O . GLY A 1 94 ? -18.484 -4.060 22.097 1.00 87.81 94 GLY A O 1
ATOM 754 N N . THR A 1 95 ? -20.551 -4.582 22.770 1.00 92.25 95 THR A N 1
ATOM 755 C CA . THR A 1 95 ? -21.242 -3.586 21.925 1.00 92.25 95 THR A CA 1
ATOM 756 C C . THR A 1 95 ? -21.133 -2.180 22.515 1.00 92.25 95 THR A C 1
ATOM 758 O O . THR A 1 95 ? -21.329 -2.032 23.726 1.00 92.25 95 THR A O 1
ATOM 761 N N . ARG A 1 96 ? -20.866 -1.153 21.692 1.00 95.69 96 ARG A N 1
ATOM 762 C CA . ARG A 1 96 ? -20.761 0.256 22.122 1.00 95.69 96 ARG A CA 1
ATOM 763 C C . ARG A 1 96 ? -22.033 0.751 22.820 1.00 95.69 96 ARG A C 1
ATOM 765 O O . ARG A 1 96 ? -23.143 0.502 22.356 1.00 95.69 96 ARG A O 1
ATOM 772 N N . LEU A 1 97 ? -21.861 1.465 23.930 1.00 94.94 97 LEU A N 1
ATOM 773 C CA . LEU A 1 97 ? -22.949 2.128 24.654 1.00 94.94 97 LEU A C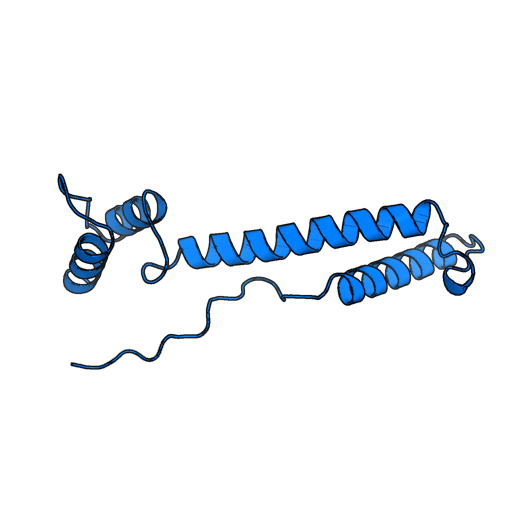A 1
ATOM 774 C C . LEU A 1 97 ? -23.188 3.553 24.129 1.00 94.94 97 LEU A C 1
ATOM 776 O O . LEU A 1 97 ? -22.314 4.158 23.512 1.00 94.94 97 LEU A O 1
ATOM 780 N N . LEU A 1 98 ? -24.369 4.113 24.410 1.00 95.44 98 LEU A N 1
ATOM 781 C CA . LEU A 1 98 ? -24.664 5.515 24.100 1.00 95.44 98 LEU A CA 1
ATOM 782 C C . LEU A 1 98 ? -23.631 6.439 24.772 1.00 95.44 98 LEU A C 1
ATOM 784 O O . LEU A 1 98 ? -23.305 6.244 25.945 1.00 95.44 98 LEU A O 1
ATOM 788 N N . ASP A 1 99 ? -23.117 7.409 24.013 1.00 93.69 99 ASP A N 1
ATOM 789 C CA . ASP A 1 99 ? -22.082 8.368 24.430 1.00 93.69 99 ASP A CA 1
ATOM 790 C C . ASP A 1 99 ? -20.769 7.728 24.935 1.00 93.69 99 ASP A C 1
ATOM 792 O O . ASP A 1 99 ? -20.009 8.334 25.693 1.00 93.69 99 ASP A O 1
ATOM 796 N N . GLU A 1 100 ? -20.480 6.485 24.534 1.00 95.56 100 GLU A N 1
ATOM 797 C CA . GLU A 1 100 ? -19.211 5.820 24.836 1.00 95.56 100 GLU A CA 1
ATOM 798 C C . GLU A 1 100 ? -18.151 6.132 23.772 1.00 95.56 100 GLU A C 1
ATOM 800 O O . GLU A 1 100 ? -18.316 5.819 22.590 1.00 95.56 100 GLU A O 1
ATOM 805 N N . ASP A 1 101 ? -17.030 6.710 24.202 1.00 96.25 101 ASP A N 1
ATOM 806 C CA . ASP A 1 101 ? -15.861 6.931 23.353 1.00 96.25 101 ASP A CA 1
ATOM 807 C C . ASP A 1 101 ? -15.041 5.646 23.105 1.00 96.25 101 ASP A C 1
ATOM 809 O O . ASP A 1 101 ? -15.228 4.596 23.730 1.00 96.25 101 ASP A O 1
ATOM 813 N N . ASP A 1 102 ? -14.108 5.729 22.155 1.00 95.00 102 ASP A N 1
ATOM 814 C CA . ASP A 1 102 ? -13.265 4.602 21.747 1.00 95.00 102 ASP A CA 1
ATOM 815 C C . ASP A 1 102 ? -12.347 4.099 22.868 1.00 95.00 102 ASP A C 1
ATOM 817 O O . ASP A 1 102 ? -12.041 2.907 22.937 1.00 95.00 102 ASP A O 1
ATOM 821 N N . GLU A 1 103 ? -11.865 4.983 23.744 1.00 94.12 103 GLU A N 1
ATOM 822 C CA . GLU A 1 103 ? -10.973 4.596 24.839 1.00 94.12 103 GLU A CA 1
ATOM 823 C C . GLU A 1 103 ? -11.714 3.752 25.873 1.00 94.12 103 GLU A C 1
ATOM 825 O O . GLU A 1 103 ? -11.228 2.688 26.284 1.00 94.12 103 GLU A O 1
ATOM 830 N N . ARG A 1 104 ? -12.919 4.185 26.244 1.00 94.69 104 ARG A N 1
ATOM 831 C CA . ARG A 1 104 ? -13.794 3.498 27.186 1.00 94.69 104 ARG A CA 1
ATOM 832 C C . ARG A 1 104 ? -14.267 2.159 26.633 1.00 94.69 104 ARG A C 1
ATOM 834 O O . ARG A 1 104 ? -14.139 1.156 27.345 1.00 94.69 104 ARG A O 1
ATOM 841 N N . LEU A 1 105 ? -14.710 2.111 25.373 1.00 95.06 105 LEU A N 1
ATOM 842 C CA . LEU A 1 105 ? -15.092 0.859 24.714 1.00 95.06 105 LEU A CA 1
ATOM 843 C C . LEU A 1 105 ? -13.920 -0.132 24.691 1.00 95.06 105 LEU A C 1
ATOM 845 O O . LEU A 1 105 ? -14.052 -1.270 25.148 1.00 95.06 105 LEU A O 1
ATOM 849 N N . ARG A 1 106 ? -12.735 0.307 24.249 1.00 94.06 106 ARG A N 1
ATOM 850 C CA . ARG A 1 106 ? -11.534 -0.541 24.194 1.00 94.06 106 ARG A CA 1
ATOM 851 C C . ARG A 1 106 ? -11.145 -1.081 25.567 1.00 94.06 106 ARG A C 1
ATOM 853 O O . ARG A 1 106 ? -10.780 -2.253 25.687 1.00 94.06 106 ARG A O 1
ATOM 860 N N . ARG A 1 107 ? -11.227 -0.253 26.613 1.00 93.31 107 ARG A N 1
ATOM 861 C CA . ARG A 1 107 ? -10.970 -0.686 27.994 1.00 93.31 107 ARG A CA 1
ATOM 862 C C . ARG A 1 107 ? -11.959 -1.768 28.423 1.00 93.31 107 ARG A C 1
ATOM 864 O O . ARG A 1 107 ? -11.532 -2.762 29.004 1.00 93.31 107 ARG A O 1
ATOM 871 N N . ARG A 1 108 ? -13.249 -1.603 28.121 1.00 94.19 108 ARG A N 1
ATOM 872 C CA . ARG A 1 108 ? -14.291 -2.581 28.463 1.00 94.19 108 ARG A CA 1
ATOM 873 C C . ARG A 1 108 ? -14.091 -3.913 27.742 1.00 94.19 108 ARG A C 1
ATOM 875 O O . ARG A 1 108 ? -14.123 -4.947 28.398 1.00 94.19 108 ARG A O 1
ATOM 882 N N . ILE A 1 109 ? -13.789 -3.889 26.443 1.00 93.12 109 ILE A N 1
ATOM 883 C CA . ILE A 1 109 ? -13.475 -5.100 25.667 1.00 93.12 109 ILE A CA 1
ATOM 884 C C . ILE A 1 109 ? -12.300 -5.867 26.296 1.00 93.12 109 ILE A C 1
ATOM 886 O O . ILE A 1 109 ? -12.368 -7.080 26.455 1.00 93.12 109 ILE A O 1
ATOM 890 N N . ARG A 1 110 ? -11.230 -5.169 26.708 1.00 90.38 110 ARG A N 1
ATOM 891 C CA . ARG A 1 110 ? -10.055 -5.801 27.342 1.00 90.38 110 ARG A CA 1
ATOM 892 C C . ARG A 1 110 ? -10.348 -6.417 28.712 1.00 90.38 110 ARG A C 1
ATOM 894 O O . ARG A 1 110 ? -9.694 -7.387 29.070 1.00 90.38 110 ARG A O 1
ATOM 901 N N . LEU A 1 111 ? -11.269 -5.834 29.481 1.00 88.56 111 LEU A N 1
ATOM 902 C CA . LEU A 1 111 ? -11.645 -6.323 30.814 1.00 88.56 111 LEU A CA 1
ATOM 903 C C . LEU A 1 111 ? -12.594 -7.527 30.763 1.00 88.56 111 LEU A C 1
ATOM 905 O O . LEU A 1 111 ? -12.643 -8.289 31.721 1.00 88.56 111 LEU A O 1
ATOM 909 N N . ASN A 1 112 ? -13.329 -7.688 29.663 1.00 79.00 112 ASN A N 1
ATOM 910 C CA . ASN A 1 112 ? -14.263 -8.793 29.446 1.00 79.00 112 ASN A CA 1
ATOM 911 C C . ASN A 1 112 ? -13.613 -10.019 28.771 1.00 79.00 112 ASN A C 1
ATOM 913 O O . ASN A 1 112 ? -14.336 -10.916 28.338 1.00 79.00 112 ASN A O 1
ATOM 917 N N . ARG A 1 113 ? -12.281 -10.042 28.640 1.00 62.69 113 ARG A N 1
ATOM 918 C CA . ARG A 1 113 ? -11.530 -11.108 27.969 1.00 62.69 113 ARG A CA 1
ATOM 919 C C . ARG A 1 113 ? -11.008 -12.160 28.941 1.00 62.69 113 ARG A C 1
ATOM 921 O O . ARG A 1 113 ? -10.605 -11.776 30.059 1.00 62.69 113 ARG A O 1
#